Protein AF-A0AA35VXE5-F1 (afdb_monomer_lite)

Organism: Geodia barretti (NCBI:txid519541)

pLDDT: mean 75.12, std 15.94, range [37.28, 94.69]

Sequence (1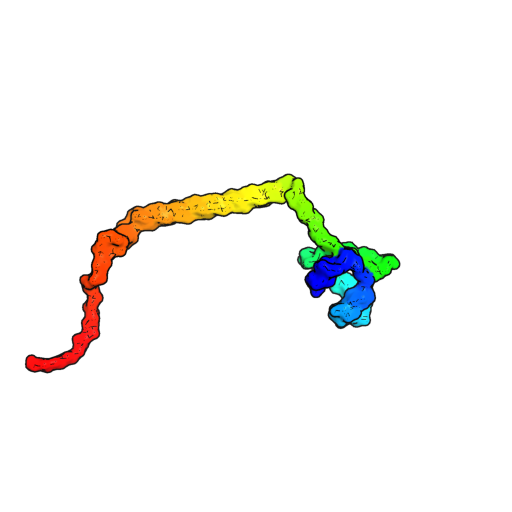18 aa):
MQRLTQTFMTLSLADVSSRINLSSAQEAELYIRNMIEQEEVHASLDQTAGMVSFSESPEAYDSHDMATYLQSQLQRCMALEKKLRALDEQMALDPRYITKTMGGGFDDDPIFHEEGVM

Foldseek 3Di:
DVVCLVPDQKDALQVQCVVVVHPDSVVSVVVVVVCVVVVVFAWDDDPVVNMIGGDDDVCVCPDPVNVVVVVVVVVVVVVVVVVVVVVVVVLVVPVVNCCVVPPDDPDDDPDDDDDDDD

InterPro domains:
  IPR000717 Proteasome component (PCI) domain [PF01399] (2-56)
  IPR000717 Proteasome component (PCI) domain [PS50250] (1-59)
  IPR000717 Proteasome component (PCI) domain [SM00088] (1-77)
  IPR036388 Winged helix-like DNA-binding domain superfamily [G3DSA:1.10.10.10] (3-64)
  IPR036390 Winged helix DNA-binding domain superfamily [SSF46785] (2-62)
  IPR050756 COP9 signalosome complex subunit 3 [PTHR10758] (2-103)

Radius of gyration: 31.6 Å; chains: 1; bounding box: 74×66×61 Å

Secondary structure (DSSP, 8-state):
-HHHHHH-SEEEHHHHHHHHT-S-HHHHHHHHHHHHHTTS--EEEETTTTEEEEPP----S-SHHHHHHHHHHHHHHHHHHHHHHHHHHHHHH-HHHHHHHHS--S------------

Structure (mmCIF, N/CA/C/O backbone):
data_AF-A0AA35VXE5-F1
#
_entry.id   AF-A0AA35VXE5-F1
#
loop_
_atom_site.group_PDB
_atom_site.id
_atom_site.type_symbol
_atom_site.label_atom_id
_atom_site.label_alt_id
_atom_site.label_comp_id
_atom_site.label_asym_id
_atom_site.label_entity_id
_atom_site.label_seq_id
_atom_site.pdbx_PDB_ins_code
_atom_site.Cartn_x
_atom_site.Cartn_y
_atom_site.Cartn_z
_atom_site.occupancy
_atom_site.B_iso_or_equiv
_atom_site.auth_seq_id
_atom_site.auth_comp_id
_atom_site.auth_asym_id
_atom_site.auth_atom_id
_atom_site.pdbx_PDB_model_num
ATOM 1 N N . MET A 1 1 ? -2.469 -12.026 10.526 1.00 59.47 1 MET A N 1
ATOM 2 C CA . MET A 1 1 ? -3.350 -10.892 10.168 1.00 59.47 1 MET A CA 1
ATOM 3 C C . MET A 1 1 ? -3.882 -10.932 8.739 1.00 59.47 1 MET A C 1
ATOM 5 O O . MET A 1 1 ? -5.061 -10.671 8.561 1.00 59.47 1 MET A O 1
ATOM 9 N N . GLN A 1 2 ? -3.094 -11.350 7.744 1.00 60.09 2 GLN A N 1
ATOM 10 C CA . GLN A 1 2 ? -3.475 -11.345 6.318 1.00 60.09 2 GLN A CA 1
ATOM 11 C C . GLN A 1 2 ? -4.786 -12.087 5.951 1.00 60.09 2 GLN A C 1
ATOM 13 O O . GLN A 1 2 ? -5.442 -11.744 4.978 1.00 60.09 2 GLN A O 1
ATOM 18 N N . ARG A 1 3 ? -5.225 -13.085 6.736 1.00 62.69 3 ARG A N 1
ATOM 19 C CA . ARG A 1 3 ? -6.534 -13.746 6.519 1.00 62.69 3 ARG A CA 1
ATOM 20 C C . ARG A 1 3 ? -7.725 -12.869 6.924 1.00 62.69 3 ARG A C 1
ATOM 22 O O . ARG A 1 3 ? -8.803 -13.014 6.356 1.00 62.69 3 ARG A O 1
ATOM 29 N N . LEU A 1 4 ? -7.553 -11.987 7.914 1.00 62.94 4 LEU A N 1
ATOM 30 C CA . LEU A 1 4 ? -8.624 -11.106 8.389 1.00 62.94 4 LEU A CA 1
ATOM 31 C C . LEU A 1 4 ? -8.901 -9.996 7.373 1.00 62.94 4 LEU A C 1
ATOM 33 O O . LEU A 1 4 ? -10.064 -9.764 7.058 1.00 62.94 4 LEU A O 1
ATOM 37 N N . THR A 1 5 ? -7.848 -9.421 6.786 1.00 64.56 5 THR A N 1
ATOM 38 C CA . THR A 1 5 ? -7.940 -8.395 5.735 1.00 64.56 5 THR A CA 1
ATOM 39 C C . THR A 1 5 ? -8.571 -8.917 4.438 1.00 64.56 5 THR A C 1
ATOM 41 O O . THR A 1 5 ? -9.171 -8.144 3.710 1.00 64.56 5 THR A O 1
ATOM 44 N N . GLN A 1 6 ? -8.483 -10.225 4.161 1.00 60.47 6 GLN A N 1
ATOM 45 C CA . GLN A 1 6 ? -9.073 -10.859 2.968 1.00 60.47 6 GLN A CA 1
ATOM 46 C C . GLN A 1 6 ? -10.544 -11.270 3.129 1.00 60.47 6 GLN A C 1
ATOM 48 O O . GLN A 1 6 ? -11.215 -11.547 2.141 1.00 60.47 6 GLN A O 1
ATOM 53 N N . THR A 1 7 ? -11.045 -11.375 4.365 1.00 64.44 7 THR A N 1
ATOM 54 C CA . THR A 1 7 ? -12.385 -11.943 4.626 1.00 64.44 7 THR A CA 1
ATOM 55 C C . THR A 1 7 ? -13.351 -10.927 5.238 1.00 64.44 7 THR A C 1
ATOM 57 O O . THR A 1 7 ? -14.561 -11.141 5.212 1.00 64.44 7 THR A O 1
ATOM 60 N N . PHE A 1 8 ? -12.845 -9.826 5.800 1.00 66.69 8 PHE A N 1
ATOM 61 C CA . PHE A 1 8 ? -13.652 -8.843 6.518 1.00 66.69 8 PHE A CA 1
ATOM 62 C C . PHE A 1 8 ? -13.350 -7.425 6.032 1.00 66.69 8 PHE A C 1
ATOM 64 O O . PHE A 1 8 ? -12.220 -6.968 6.144 1.00 66.69 8 PHE A O 1
ATOM 71 N N . MET A 1 9 ? -14.383 -6.711 5.569 1.00 76.44 9 MET A N 1
ATOM 72 C CA . MET A 1 9 ? -14.321 -5.262 5.307 1.00 76.44 9 MET A CA 1
ATOM 73 C C . MET A 1 9 ? -14.274 -4.446 6.604 1.00 76.44 9 MET A C 1
ATOM 75 O O . MET A 1 9 ? -13.623 -3.409 6.671 1.00 76.44 9 MET A O 1
ATOM 79 N N . THR A 1 10 ? -14.962 -4.906 7.650 1.00 82.12 10 THR A N 1
ATOM 80 C CA . THR A 1 10 ? -15.001 -4.235 8.954 1.00 82.12 10 THR A CA 1
ATOM 81 C C . THR A 1 10 ? -15.084 -5.281 10.061 1.00 82.12 10 THR A C 1
ATOM 83 O O . THR A 1 10 ? -15.814 -6.265 9.925 1.00 82.12 10 THR A O 1
ATOM 86 N N . LEU A 1 11 ? -14.335 -5.098 11.147 1.00 86.44 11 LEU A N 1
ATOM 87 C CA . LEU A 1 11 ? -14.319 -6.006 12.296 1.00 86.44 11 LEU A CA 1
ATOM 88 C C . LEU A 1 11 ? -14.195 -5.220 13.606 1.00 86.44 11 LEU A C 1
ATOM 90 O O . LEU A 1 11 ? -13.522 -4.194 13.636 1.00 86.44 11 LEU A O 1
ATOM 94 N N . SER A 1 12 ? -14.788 -5.700 14.701 1.00 87.31 12 SER A N 1
ATOM 95 C CA . SER A 1 12 ? -14.581 -5.073 16.012 1.00 87.31 12 SER A CA 1
ATOM 96 C C . SER A 1 12 ? -13.176 -5.362 16.546 1.00 87.31 12 SER A C 1
ATOM 98 O O . SER A 1 12 ? -12.633 -6.448 16.332 1.00 87.31 12 SER A O 1
ATOM 100 N N . LEU A 1 13 ? -12.588 -4.422 17.289 1.00 86.75 13 LEU A N 1
ATOM 101 C CA . LEU A 1 13 ? -11.271 -4.601 17.917 1.00 86.75 13 LEU A CA 1
ATOM 102 C C . LEU A 1 13 ? -11.253 -5.759 18.932 1.00 86.75 13 LEU A C 1
ATOM 104 O O . LEU A 1 13 ? -10.222 -6.408 19.105 1.00 86.75 13 LEU A O 1
ATOM 108 N N . ALA A 1 14 ? -12.393 -6.063 19.559 1.00 85.62 14 ALA A N 1
ATOM 109 C CA . ALA A 1 14 ? -12.547 -7.208 20.458 1.00 85.62 14 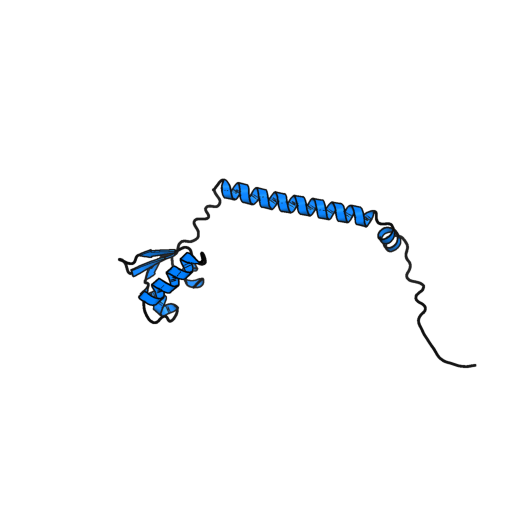ALA A CA 1
ATOM 110 C C . ALA A 1 14 ? -12.556 -8.554 19.706 1.00 85.62 14 ALA A C 1
ATOM 112 O O . ALA A 1 14 ? -11.994 -9.550 20.170 1.00 85.62 14 ALA A O 1
ATOM 113 N N . ASP A 1 15 ? -13.156 -8.596 18.515 1.00 85.94 15 ASP A N 1
ATOM 114 C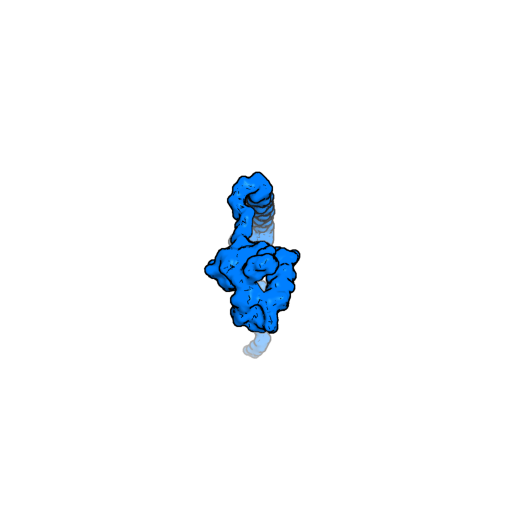 CA . ASP A 1 15 ? -13.112 -9.781 17.654 1.00 85.94 15 ASP A CA 1
ATOM 115 C C . ASP A 1 15 ? -11.727 -9.968 17.035 1.00 85.94 15 ASP A C 1
ATOM 117 O O . ASP A 1 15 ? -11.275 -11.105 16.875 1.00 85.94 15 ASP A O 1
ATOM 121 N N . VAL A 1 16 ? -11.026 -8.869 16.721 1.00 86.25 16 VAL A N 1
ATOM 122 C CA . VAL A 1 16 ? -9.611 -8.923 16.337 1.00 86.25 16 VAL A CA 1
ATOM 123 C C . VAL A 1 16 ? -8.820 -9.570 17.469 1.00 86.25 16 VAL A C 1
ATOM 125 O O . VAL A 1 16 ? -8.214 -10.615 17.237 1.00 86.25 16 VAL A O 1
ATOM 128 N N . SER A 1 17 ? -8.865 -9.016 18.690 1.00 87.06 17 SER A N 1
ATOM 129 C CA . SER A 1 17 ? -8.078 -9.533 19.818 1.00 87.06 17 SER A CA 1
ATOM 130 C C . SER A 1 17 ? -8.359 -11.013 20.077 1.00 87.06 17 SER A C 1
ATOM 132 O O . SER A 1 17 ? -7.426 -11.795 20.237 1.00 87.06 17 SER A O 1
ATOM 134 N N . SER A 1 18 ? -9.627 -11.426 20.006 1.00 86.12 18 SER A N 1
ATOM 135 C CA . SER A 1 18 ? -10.036 -12.821 20.211 1.00 86.12 18 SER A CA 1
ATOM 136 C C . SER A 1 18 ? -9.497 -13.773 19.139 1.00 86.12 18 SER A C 1
ATOM 138 O O . SER A 1 18 ? -9.143 -14.911 19.434 1.00 86.12 18 SER A O 1
ATOM 140 N N . ARG A 1 19 ? -9.408 -13.332 17.879 1.00 83.25 19 ARG A N 1
ATOM 141 C CA . ARG A 1 19 ? -8.954 -14.184 16.765 1.00 83.25 19 ARG A CA 1
ATOM 142 C C . ARG A 1 19 ? -7.441 -14.285 16.646 1.00 83.25 19 ARG A C 1
ATOM 144 O O . ARG A 1 19 ? -6.953 -15.269 16.093 1.00 83.25 19 ARG A O 1
ATOM 151 N N . ILE A 1 20 ? -6.710 -13.285 17.132 1.00 83.50 20 ILE A N 1
ATOM 152 C CA . ILE A 1 20 ? -5.241 -13.287 17.148 1.00 83.50 20 ILE A CA 1
ATOM 153 C C . ILE A 1 20 ? -4.650 -13.506 18.549 1.00 83.50 20 ILE A C 1
ATOM 155 O O . ILE A 1 20 ? -3.443 -13.374 18.715 1.00 83.50 20 ILE A O 1
ATOM 159 N N . ASN A 1 21 ? -5.480 -13.915 19.521 1.00 83.50 21 ASN A N 1
ATOM 160 C CA . ASN A 1 21 ? -5.106 -14.203 20.913 1.00 83.50 21 ASN A CA 1
ATOM 161 C C . ASN A 1 21 ? -4.349 -13.055 21.606 1.00 83.50 21 ASN A C 1
ATOM 163 O O . ASN A 1 21 ? -3.365 -13.287 22.305 1.00 83.50 21 ASN A O 1
ATOM 167 N N . LEU A 1 22 ? -4.814 -11.819 21.419 1.00 86.25 22 LEU A N 1
ATOM 168 C CA . LEU A 1 22 ? -4.338 -10.670 22.189 1.00 86.25 22 LEU A CA 1
ATOM 169 C C . LEU A 1 22 ? -5.150 -10.494 23.473 1.00 86.25 22 LEU A C 1
ATOM 171 O O . LEU A 1 22 ? -6.319 -10.875 23.553 1.00 86.25 22 LEU A O 1
ATOM 175 N N . SER A 1 23 ? -4.524 -9.869 24.464 1.00 83.31 23 SER A N 1
ATOM 176 C CA . SER A 1 23 ? -5.040 -9.732 25.828 1.00 83.31 23 SER A CA 1
ATOM 177 C C . SER A 1 23 ? -6.246 -8.796 25.910 1.00 83.31 23 SER A C 1
ATOM 179 O O . SER A 1 23 ? -7.092 -8.949 26.790 1.00 83.31 23 SER A O 1
ATOM 181 N N . SER A 1 24 ? -6.319 -7.793 25.026 1.00 87.94 24 SER A N 1
ATOM 182 C CA . SER A 1 24 ? -7.377 -6.781 25.045 1.00 87.94 24 SER A CA 1
ATOM 183 C C . SER A 1 24 ? -7.598 -6.109 23.685 1.00 87.94 24 SER A C 1
ATOM 185 O O . SER A 1 24 ? -6.749 -6.150 22.793 1.00 87.94 24 SER A O 1
ATOM 187 N N . ALA A 1 25 ? -8.737 -5.421 23.551 1.00 85.69 25 ALA A N 1
ATOM 188 C CA . ALA A 1 25 ? -9.036 -4.581 22.389 1.00 85.69 25 ALA A CA 1
ATOM 189 C C . ALA A 1 25 ? -8.031 -3.421 22.217 1.00 85.69 25 ALA A C 1
ATOM 191 O O . ALA A 1 25 ? -7.762 -3.009 21.093 1.00 85.69 25 ALA A O 1
ATOM 192 N N . GLN A 1 26 ? -7.437 -2.927 23.311 1.00 87.19 26 GLN A N 1
ATOM 193 C CA . GLN A 1 26 ? -6.404 -1.880 23.277 1.00 87.19 26 GLN A CA 1
ATOM 194 C C . GLN A 1 26 ? -5.087 -2.405 22.700 1.00 87.19 26 GLN A C 1
ATOM 196 O O . GLN A 1 26 ? -4.419 -1.714 21.934 1.00 87.19 26 GLN A O 1
ATOM 201 N N . GLU A 1 27 ? -4.724 -3.645 23.032 1.00 87.25 27 GLU A N 1
ATOM 202 C CA . GLU A 1 27 ? -3.550 -4.293 22.450 1.00 87.25 27 GLU A CA 1
ATOM 203 C C . GLU A 1 27 ? -3.766 -4.582 20.957 1.00 87.25 27 GLU A C 1
ATOM 205 O O . GLU A 1 27 ? -2.861 -4.375 20.152 1.00 87.25 27 GLU A O 1
ATOM 210 N N . ALA A 1 28 ? -4.986 -4.971 20.566 1.00 89.31 28 ALA A N 1
ATOM 211 C CA . ALA A 1 28 ? -5.351 -5.131 19.158 1.00 89.31 28 ALA A CA 1
ATOM 212 C C . ALA A 1 28 ? -5.283 -3.818 18.371 1.00 89.31 28 ALA A C 1
ATOM 214 O O . ALA A 1 28 ? -4.804 -3.819 17.238 1.00 89.31 28 ALA A O 1
ATOM 215 N N . GLU A 1 29 ? -5.708 -2.702 18.966 1.00 88.88 29 GLU A N 1
ATOM 216 C CA . GLU A 1 29 ? -5.550 -1.379 18.364 1.00 88.88 29 GLU A CA 1
ATOM 217 C C . GLU A 1 29 ? -4.074 -1.034 18.131 1.00 88.88 29 GLU A C 1
ATOM 219 O O . GLU A 1 29 ? -3.713 -0.650 17.019 1.00 88.88 29 GLU A O 1
ATOM 224 N N . LEU A 1 30 ? -3.221 -1.175 19.151 1.00 89.81 30 LEU A N 1
ATOM 225 C CA . LEU A 1 30 ? -1.794 -0.863 19.027 1.00 89.81 30 LEU A CA 1
ATOM 226 C C . LEU A 1 30 ? -1.137 -1.735 17.951 1.00 89.81 30 LEU A C 1
ATOM 228 O O . LEU A 1 30 ? -0.354 -1.255 17.134 1.00 89.81 30 LEU A O 1
ATOM 232 N N . TYR A 1 31 ? -1.495 -3.016 17.934 1.00 88.62 31 TYR A N 1
ATOM 233 C CA . TYR A 1 31 ? -0.988 -3.972 16.966 1.00 88.62 31 TYR A CA 1
ATOM 234 C C . TYR A 1 31 ? -1.399 -3.613 15.532 1.00 88.62 31 TYR A C 1
ATOM 236 O O . TYR A 1 31 ? -0.546 -3.570 14.649 1.00 88.62 31 TYR A O 1
ATOM 244 N N . ILE A 1 32 ? -2.674 -3.279 15.296 1.00 87.44 32 ILE A N 1
ATOM 245 C CA . ILE A 1 32 ? -3.141 -2.827 13.976 1.00 87.44 32 ILE A CA 1
ATOM 246 C C . ILE A 1 32 ? -2.479 -1.505 13.580 1.00 87.44 32 ILE A C 1
ATOM 248 O O . ILE A 1 32 ? -2.083 -1.352 12.430 1.00 87.44 32 ILE A O 1
ATOM 252 N N . ARG A 1 33 ? -2.325 -0.563 14.514 1.00 89.00 33 ARG A N 1
ATOM 253 C CA . ARG A 1 33 ? -1.671 0.723 14.249 1.00 89.00 33 ARG A CA 1
ATOM 254 C C . ARG A 1 33 ? -0.239 0.533 13.759 1.00 89.00 33 ARG A C 1
ATOM 256 O O . ARG A 1 33 ? 0.105 1.085 12.722 1.00 89.00 33 ARG A O 1
ATOM 263 N N . ASN A 1 34 ? 0.544 -0.311 14.431 1.00 89.44 34 ASN A N 1
ATOM 264 C CA . ASN A 1 34 ? 1.894 -0.650 13.978 1.00 89.44 34 ASN A CA 1
ATOM 265 C C . ASN A 1 34 ? 1.881 -1.280 12.579 1.00 89.44 34 ASN A C 1
ATOM 267 O O . ASN A 1 34 ? 2.723 -0.952 11.756 1.00 89.44 34 ASN A O 1
ATOM 271 N N . MET A 1 35 ? 0.918 -2.154 12.278 1.00 85.88 35 MET A N 1
ATOM 272 C CA . MET A 1 35 ? 0.811 -2.756 10.944 1.00 85.88 35 MET A CA 1
ATOM 273 C C . MET A 1 35 ? 0.444 -1.748 9.847 1.00 85.88 35 MET A C 1
ATOM 275 O O . MET A 1 35 ? 0.901 -1.897 8.717 1.00 85.88 35 MET A O 1
ATOM 279 N N . ILE A 1 36 ? -0.359 -0.729 10.167 1.00 85.75 36 ILE A N 1
ATOM 280 C CA . ILE A 1 36 ? -0.659 0.376 9.245 1.00 85.75 36 ILE A CA 1
ATOM 281 C C . ILE A 1 36 ? 0.594 1.238 9.034 1.00 85.75 36 ILE A C 1
ATOM 283 O O . ILE A 1 36 ? 0.906 1.591 7.902 1.00 85.75 36 ILE A O 1
ATOM 287 N N . GLU A 1 37 ? 1.337 1.547 10.102 1.00 85.25 37 GLU A N 1
ATOM 288 C CA . GLU A 1 37 ? 2.576 2.342 10.039 1.00 85.25 37 GLU A CA 1
ATOM 289 C C . GLU A 1 37 ? 3.698 1.651 9.252 1.00 85.25 37 GLU A C 1
ATOM 291 O O . GLU A 1 37 ? 4.498 2.325 8.610 1.00 85.25 37 GLU A O 1
ATOM 296 N N . GLN A 1 38 ? 3.746 0.318 9.280 1.00 85.12 38 GLN A N 1
ATOM 297 C CA . GLN A 1 38 ? 4.683 -0.491 8.491 1.00 85.12 38 GLN A CA 1
ATOM 298 C C . GLN A 1 38 ? 4.194 -0.755 7.055 1.00 85.12 38 GLN A C 1
ATOM 300 O O . GLN A 1 38 ? 4.807 -1.549 6.347 1.00 85.12 38 GLN A O 1
ATOM 305 N N . GLU A 1 39 ? 3.078 -0.143 6.638 1.00 78.31 39 GLU A N 1
ATOM 306 C CA . GLU A 1 39 ? 2.429 -0.360 5.334 1.00 78.31 39 GLU A CA 1
ATOM 307 C C . GLU A 1 39 ? 2.093 -1.843 5.047 1.00 78.31 39 GLU A C 1
ATOM 309 O O . GLU A 1 39 ? 1.860 -2.237 3.906 1.00 78.31 39 GLU A O 1
ATOM 314 N N . GLU A 1 40 ? 2.015 -2.690 6.081 1.00 79.31 40 GLU A N 1
ATOM 315 C CA . GLU A 1 40 ? 1.677 -4.112 5.936 1.00 79.31 40 GLU A CA 1
ATOM 316 C C . GLU A 1 40 ? 0.179 -4.322 5.683 1.00 79.31 40 GLU A C 1
ATOM 318 O O . GLU A 1 40 ? -0.230 -5.331 5.099 1.00 79.31 40 GLU A O 1
ATOM 323 N N . VAL A 1 41 ? -0.657 -3.395 6.164 1.00 79.62 41 VAL A N 1
ATOM 324 C CA . VAL A 1 41 ? -2.116 -3.446 6.037 1.00 79.62 41 VAL A CA 1
ATOM 325 C C . VAL A 1 41 ? -2.677 -2.053 5.765 1.00 79.62 41 VAL A C 1
ATOM 327 O O . VAL A 1 41 ? -2.455 -1.121 6.532 1.00 79.62 41 VAL A O 1
ATOM 330 N N . HIS A 1 42 ? -3.515 -1.939 4.734 1.00 80.31 42 HIS A N 1
ATOM 331 C CA . HIS A 1 42 ? -4.372 -0.774 4.538 1.00 80.31 42 HIS A CA 1
ATOM 332 C C . HIS A 1 42 ? -5.636 -0.911 5.393 1.00 80.31 42 HIS A C 1
ATOM 334 O O . HIS A 1 42 ? -6.513 -1.733 5.130 1.00 80.31 42 HIS A O 1
ATOM 340 N N . ALA A 1 43 ? -5.736 -0.115 6.453 1.00 84.25 43 ALA A N 1
ATOM 341 C CA . ALA A 1 43 ? -6.906 -0.105 7.319 1.00 84.25 43 ALA A CA 1
ATOM 342 C C . ALA A 1 43 ? -7.111 1.267 7.963 1.00 84.25 43 ALA A C 1
ATOM 344 O O . ALA A 1 43 ? -6.168 2.037 8.133 1.00 84.25 43 ALA A O 1
ATOM 345 N N . SER A 1 44 ? -8.350 1.555 8.347 1.00 84.81 44 SER A N 1
ATOM 346 C CA . SER A 1 44 ? -8.721 2.718 9.148 1.00 84.81 44 SER A CA 1
ATOM 347 C C . SER A 1 44 ? -9.305 2.259 10.478 1.00 84.81 44 SER A C 1
ATOM 349 O O . SER A 1 44 ? -10.108 1.322 10.522 1.00 84.81 44 SER A O 1
ATOM 351 N N . LEU A 1 45 ? -8.896 2.912 11.563 1.00 88.19 45 LEU A N 1
ATOM 352 C CA . LEU A 1 45 ? -9.362 2.603 12.908 1.00 88.19 45 LEU A CA 1
ATOM 353 C C . LEU A 1 45 ? -10.417 3.619 13.345 1.00 88.19 45 LEU A C 1
ATOM 355 O O . LEU A 1 45 ? -10.157 4.821 13.352 1.00 88.19 45 LEU A O 1
ATOM 359 N N . ASP A 1 46 ? -11.575 3.126 13.767 1.00 86.31 46 ASP A N 1
ATOM 360 C CA . ASP A 1 46 ? -12.616 3.925 14.400 1.00 86.31 46 ASP A CA 1
ATOM 361 C C . ASP A 1 46 ? -12.663 3.602 15.899 1.00 86.31 46 ASP A C 1
ATOM 363 O O . ASP A 1 46 ? -13.247 2.606 16.339 1.00 86.31 46 ASP A O 1
ATOM 367 N N . GLN A 1 47 ? -12.015 4.455 16.694 1.00 82.44 47 GLN A N 1
ATOM 368 C CA . GLN A 1 47 ? -11.941 4.307 18.148 1.00 82.44 47 GLN A CA 1
ATOM 369 C C . GLN A 1 47 ? -13.280 4.570 18.846 1.00 82.44 47 GLN A C 1
ATOM 371 O O . GLN A 1 47 ? -13.512 4.015 19.918 1.00 82.44 47 GLN A O 1
ATOM 376 N N . THR A 1 48 ? -14.166 5.399 18.280 1.00 84.44 48 THR A N 1
ATOM 377 C CA . THR A 1 48 ? -15.464 5.694 18.909 1.00 84.44 48 THR A CA 1
ATOM 378 C C . THR A 1 48 ? -16.440 4.541 18.708 1.00 84.44 48 THR A C 1
ATOM 380 O O . THR A 1 48 ? -17.208 4.237 19.619 1.00 84.44 48 THR A O 1
ATOM 383 N N . ALA A 1 49 ? -16.373 3.861 17.559 1.00 80.50 49 ALA A N 1
ATOM 384 C CA . ALA A 1 49 ? -17.138 2.642 17.293 1.00 80.50 49 ALA A CA 1
ATOM 385 C C . ALA A 1 49 ? -16.454 1.355 17.801 1.00 80.50 49 ALA A C 1
ATOM 387 O O . ALA A 1 49 ? -17.106 0.315 17.903 1.00 80.50 49 ALA A O 1
ATOM 388 N N . GLY A 1 50 ? -15.152 1.399 18.108 1.00 85.31 50 GLY A N 1
ATOM 389 C CA . GLY A 1 50 ? -14.362 0.226 18.496 1.00 85.31 50 GLY A CA 1
ATOM 390 C C . GLY A 1 50 ? -14.139 -0.757 17.341 1.00 85.31 50 GLY A C 1
ATOM 391 O O . GLY A 1 50 ? -14.077 -1.970 17.559 1.00 85.31 50 GLY A O 1
ATOM 392 N N . MET A 1 51 ? -14.058 -0.245 16.112 1.00 89.12 51 MET A N 1
ATOM 393 C CA . MET A 1 51 ? -14.040 -1.027 14.875 1.00 89.12 51 MET A CA 1
ATOM 394 C C . MET A 1 51 ? -12.793 -0.714 14.047 1.00 89.12 51 MET A C 1
ATOM 396 O O . MET A 1 51 ? -12.290 0.406 14.035 1.00 89.12 51 MET A O 1
ATOM 400 N N . VAL A 1 52 ? -12.313 -1.706 13.307 1.00 88.06 52 VAL A N 1
ATOM 401 C CA . VAL A 1 52 ? -11.305 -1.551 12.260 1.00 88.06 52 VAL A CA 1
ATOM 402 C C . VAL A 1 52 ? -11.960 -1.814 10.909 1.00 88.06 52 VAL A C 1
ATOM 404 O O . VAL A 1 52 ? -12.628 -2.830 10.723 1.00 88.06 52 VAL A O 1
ATOM 407 N N . SER A 1 53 ? -11.781 -0.893 9.966 1.00 86.56 53 SER A N 1
ATOM 408 C CA . SER A 1 53 ? -12.152 -1.080 8.563 1.00 86.56 53 SER A CA 1
ATOM 409 C C . SER A 1 53 ? -10.908 -1.442 7.772 1.00 86.56 53 SER A C 1
ATOM 411 O O . SER A 1 53 ? -9.957 -0.667 7.748 1.00 86.56 53 SER A O 1
ATOM 413 N N . PHE A 1 54 ? -10.906 -2.609 7.140 1.00 84.25 54 PHE A N 1
ATOM 414 C CA . PHE A 1 54 ? -9.823 -3.036 6.265 1.00 84.25 54 PHE A CA 1
ATOM 415 C C . PHE A 1 54 ? -10.148 -2.592 4.845 1.00 84.25 54 PHE A C 1
ATOM 417 O O . PHE A 1 54 ? -11.199 -2.936 4.305 1.00 84.25 54 PHE A O 1
ATOM 424 N N . SER A 1 55 ? -9.251 -1.819 4.253 1.00 73.44 55 SER A N 1
ATOM 425 C CA . SER A 1 55 ? -9.350 -1.385 2.868 1.00 73.44 55 SER A CA 1
ATOM 426 C C . SER A 1 55 ? -8.429 -2.279 2.050 1.00 73.44 55 SER A C 1
ATOM 428 O O . SER A 1 55 ? -7.244 -2.379 2.362 1.00 73.44 55 SER A O 1
ATOM 430 N N . GLU A 1 56 ? -8.921 -2.907 0.985 1.00 63.62 56 GLU A N 1
ATOM 431 C CA . GLU A 1 56 ? -7.990 -3.288 -0.076 1.00 63.62 56 GLU A CA 1
ATOM 432 C C . GLU A 1 56 ? -7.412 -1.997 -0.649 1.00 63.62 56 GLU A C 1
ATOM 434 O O . GLU A 1 56 ? -8.114 -0.988 -0.769 1.00 63.62 56 GLU A O 1
ATOM 439 N N . SER A 1 57 ? -6.104 -2.010 -0.876 1.00 59.09 57 SER A N 1
ATOM 440 C CA . SER A 1 57 ? -5.319 -0.882 -1.355 1.00 59.09 57 SER A CA 1
ATOM 441 C C . SER A 1 57 ? -6.115 -0.104 -2.409 1.00 59.09 57 SER A C 1
ATOM 443 O O . SER A 1 57 ? -6.567 -0.713 -3.382 1.00 59.09 57 SER A O 1
ATOM 445 N N . PRO A 1 58 ? -6.269 1.225 -2.295 1.00 57.75 58 PRO A N 1
ATOM 446 C CA . PRO A 1 58 ? -6.789 2.039 -3.383 1.00 57.75 58 PRO A CA 1
ATOM 447 C C . PRO A 1 58 ? -5.693 2.202 -4.444 1.00 57.75 58 PRO A C 1
ATOM 449 O O . PRO A 1 58 ? -5.408 3.303 -4.902 1.00 57.75 58 PRO A O 1
ATOM 452 N N . GLU A 1 59 ? -5.018 1.117 -4.819 1.00 59.50 59 GLU A N 1
ATOM 453 C CA . GLU A 1 59 ? -4.166 1.114 -5.992 1.00 59.50 59 GLU A CA 1
ATOM 454 C C . GLU A 1 59 ? -5.119 0.967 -7.175 1.00 59.50 59 GLU A C 1
ATOM 456 O O . GLU A 1 59 ? -5.353 -0.114 -7.701 1.00 59.50 59 GLU A O 1
ATOM 461 N N . ALA A 1 60 ? -5.763 2.077 -7.538 1.00 56.31 60 ALA A N 1
ATOM 462 C CA . ALA A 1 60 ? -6.765 2.114 -8.598 1.00 56.31 60 ALA A CA 1
ATOM 463 C C . ALA A 1 60 ? -6.172 1.783 -9.981 1.00 56.31 60 ALA A C 1
ATOM 465 O O . ALA A 1 60 ? -6.916 1.698 -10.952 1.00 56.31 60 ALA A O 1
ATOM 466 N N . TYR A 1 61 ? -4.842 1.619 -10.083 1.00 60.28 61 TYR A N 1
ATOM 467 C CA . TYR A 1 61 ? -4.055 1.441 -11.311 1.00 60.28 61 TYR A CA 1
ATOM 468 C C . TYR A 1 61 ? -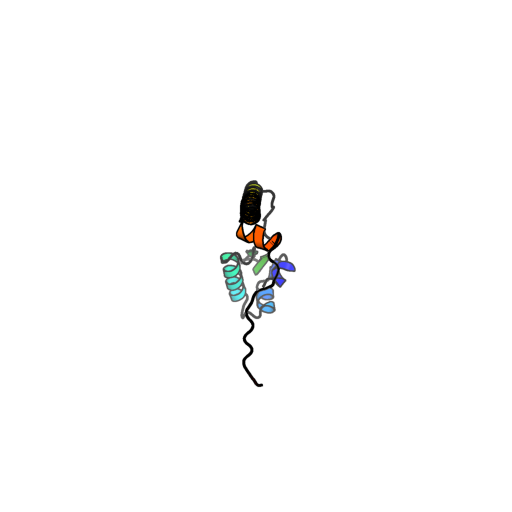4.371 2.458 -12.430 1.00 60.28 61 TYR A C 1
ATOM 470 O O . TYR A 1 61 ? -3.842 2.341 -13.533 1.00 60.28 61 TYR A O 1
ATOM 478 N N . ASP A 1 62 ? -5.193 3.471 -12.154 1.00 61.06 62 ASP A N 1
ATOM 479 C CA . ASP A 1 62 ? -5.703 4.458 -13.105 1.00 61.06 62 ASP A CA 1
ATOM 480 C C . ASP A 1 62 ? -4.901 5.763 -13.077 1.00 61.06 62 ASP A C 1
ATOM 482 O O . ASP A 1 62 ? -5.071 6.627 -13.940 1.00 61.06 62 ASP A O 1
ATOM 486 N N . SER A 1 63 ? -3.993 5.893 -12.107 1.00 72.81 63 SER A N 1
ATOM 487 C CA . SER A 1 63 ? -3.139 7.060 -11.980 1.00 72.81 63 SER A CA 1
ATOM 488 C C . SER A 1 63 ? -2.114 7.104 -13.111 1.00 72.81 63 SER A C 1
ATOM 490 O O . SER A 1 63 ? -1.480 6.106 -13.470 1.00 72.81 63 SER A O 1
ATOM 492 N N . HIS A 1 64 ? -1.885 8.313 -13.621 1.00 76.50 64 HIS A N 1
ATOM 493 C CA . HIS A 1 64 ? -0.794 8.611 -14.545 1.00 76.50 64 HIS A CA 1
ATOM 494 C C . HIS A 1 64 ? 0.577 8.174 -13.994 1.00 76.50 64 HIS A C 1
ATOM 496 O O . HIS A 1 64 ? 1.457 7.761 -14.757 1.00 76.50 64 HIS A O 1
ATOM 502 N N . ASP A 1 65 ? 0.739 8.182 -12.669 1.00 76.25 65 ASP A N 1
ATOM 503 C CA . ASP A 1 65 ? 1.955 7.717 -12.002 1.00 76.25 65 ASP A CA 1
ATOM 504 C C . ASP A 1 65 ? 2.169 6.209 -12.193 1.00 76.25 65 ASP A C 1
ATOM 506 O O . ASP A 1 65 ? 3.291 5.773 -12.449 1.00 76.25 65 ASP A O 1
ATOM 510 N N . MET A 1 66 ? 1.095 5.411 -12.175 1.00 81.12 66 MET A N 1
ATOM 511 C CA . MET A 1 66 ? 1.166 3.966 -12.417 1.00 81.12 66 MET A CA 1
ATOM 512 C C . MET A 1 66 ? 1.524 3.661 -13.877 1.00 81.12 66 MET A C 1
ATOM 514 O O . MET A 1 66 ? 2.357 2.795 -14.150 1.00 81.12 66 MET A O 1
ATOM 518 N N . ALA A 1 67 ? 0.968 4.418 -14.828 1.00 81.62 67 ALA A N 1
ATOM 519 C CA . ALA A 1 67 ? 1.337 4.303 -16.240 1.00 81.62 67 ALA A CA 1
ATOM 520 C C . ALA A 1 67 ? 2.825 4.628 -16.468 1.00 81.62 67 ALA A C 1
ATOM 522 O O . ALA A 1 67 ? 3.527 3.907 -17.182 1.00 81.62 67 ALA A O 1
ATOM 523 N N . THR A 1 68 ? 3.327 5.672 -15.805 1.00 85.62 68 THR A N 1
ATOM 524 C CA . THR A 1 68 ? 4.741 6.069 -15.866 1.00 85.62 68 THR A CA 1
ATOM 525 C C . THR A 1 68 ? 5.644 5.011 -15.230 1.00 85.62 68 THR A C 1
ATOM 527 O O . THR A 1 68 ? 6.682 4.648 -15.792 1.00 85.62 68 THR A O 1
ATOM 530 N N . TYR A 1 69 ? 5.231 4.451 -14.091 1.00 87.19 69 TYR A N 1
ATOM 531 C CA . TYR A 1 69 ? 5.929 3.351 -13.437 1.00 87.19 69 TYR A CA 1
ATOM 532 C C . TYR A 1 69 ? 6.025 2.122 -14.351 1.00 87.19 69 TYR A C 1
ATOM 534 O O . TYR A 1 69 ? 7.130 1.623 -14.584 1.00 87.19 69 TYR A O 1
ATOM 542 N N . LEU A 1 70 ? 4.909 1.686 -14.944 1.00 87.81 70 LEU A N 1
ATOM 543 C CA . LEU A 1 70 ? 4.859 0.573 -15.898 1.00 87.81 70 LEU A CA 1
ATOM 544 C C . LEU A 1 70 ? 5.772 0.811 -17.103 1.00 87.81 70 LEU A C 1
ATOM 546 O O . LEU A 1 70 ? 6.548 -0.071 -17.478 1.00 87.81 70 LEU A O 1
ATOM 550 N N . GLN A 1 71 ? 5.739 2.015 -17.676 1.00 88.94 71 GLN A N 1
ATOM 551 C CA . GLN A 1 71 ? 6.610 2.383 -18.788 1.00 88.94 71 GLN A CA 1
ATOM 552 C C . GLN A 1 71 ? 8.094 2.300 -18.400 1.00 88.94 71 GLN A C 1
ATOM 554 O O . GLN A 1 71 ? 8.902 1.793 -19.182 1.00 88.94 71 GLN A O 1
ATOM 559 N N . SER A 1 72 ? 8.455 2.721 -17.182 1.00 91.50 72 SER A N 1
ATOM 560 C CA . SER A 1 72 ? 9.827 2.600 -16.677 1.00 91.50 72 SER A CA 1
ATOM 561 C C . SER A 1 72 ? 10.266 1.137 -16.538 1.00 91.50 72 SER A C 1
ATOM 563 O O . SER A 1 72 ? 11.382 0.786 -16.929 1.00 91.50 72 SER A O 1
ATOM 565 N N . GLN A 1 73 ? 9.387 0.254 -16.048 1.00 92.38 73 GLN A N 1
ATOM 566 C CA . GLN A 1 73 ? 9.692 -1.174 -15.933 1.00 92.38 73 GLN A CA 1
ATOM 567 C C . GLN A 1 73 ? 9.867 -1.808 -17.313 1.00 92.38 73 GLN A C 1
ATOM 569 O O . GLN A 1 73 ? 10.827 -2.545 -17.539 1.00 92.38 73 GLN A O 1
ATOM 574 N N . LEU A 1 74 ? 9.005 -1.456 -18.268 1.00 94.50 74 LEU A N 1
ATOM 575 C CA . LEU A 1 74 ? 9.087 -1.946 -19.641 1.00 94.50 74 LEU A CA 1
ATOM 576 C C . LEU A 1 74 ? 10.396 -1.501 -20.312 1.00 94.50 74 LEU A C 1
ATOM 578 O O . LEU A 1 74 ? 11.090 -2.320 -20.915 1.00 94.50 74 LEU A O 1
ATOM 582 N N . GLN A 1 75 ? 10.807 -0.244 -20.123 1.00 94.69 75 GLN A N 1
ATOM 583 C CA . GLN A 1 75 ? 12.102 0.247 -20.604 1.00 94.69 75 GLN A CA 1
ATOM 584 C C . GLN A 1 75 ? 13.288 -0.502 -19.987 1.00 94.69 75 GLN A C 1
ATOM 586 O O . GLN A 1 75 ? 14.247 -0.811 -20.697 1.00 94.69 75 GLN A O 1
ATOM 591 N N . ARG A 1 76 ? 13.237 -0.831 -18.690 1.00 94.44 76 ARG A N 1
ATOM 592 C CA . ARG A 1 76 ? 14.279 -1.642 -18.037 1.00 94.44 76 ARG A CA 1
ATOM 593 C C . ARG A 1 76 ? 14.367 -3.035 -18.658 1.00 94.44 76 ARG A C 1
ATOM 595 O O . ARG A 1 76 ? 15.476 -3.493 -18.932 1.00 94.44 76 ARG A O 1
ATOM 602 N N . CYS A 1 77 ? 13.228 -3.671 -18.930 1.00 93.44 77 CYS A N 1
ATOM 603 C CA . CYS A 1 77 ? 13.176 -4.971 -19.600 1.00 93.44 77 CYS A CA 1
ATOM 604 C C . CYS A 1 77 ? 13.759 -4.908 -21.018 1.00 93.44 77 CYS A C 1
ATOM 606 O O . CYS A 1 77 ? 14.632 -5.708 -21.343 1.00 93.44 77 CYS A O 1
ATOM 608 N N . MET A 1 78 ? 13.372 -3.921 -21.831 1.00 93.06 78 MET A N 1
ATOM 609 C CA . MET A 1 78 ? 13.928 -3.744 -23.183 1.00 93.06 78 MET A CA 1
ATOM 610 C C . MET A 1 78 ? 15.436 -3.460 -23.158 1.00 93.06 78 MET A C 1
ATOM 612 O O . MET A 1 78 ? 16.193 -3.960 -23.989 1.00 93.06 78 MET A O 1
ATOM 616 N N . ALA A 1 79 ? 15.906 -2.661 -22.196 1.00 93.38 79 ALA A N 1
ATOM 617 C CA . ALA A 1 79 ? 17.332 -2.394 -22.034 1.00 93.38 79 ALA A CA 1
ATOM 618 C C . ALA A 1 79 ? 18.106 -3.665 -21.657 1.00 93.38 79 ALA A C 1
ATOM 620 O O . ALA A 1 79 ? 19.229 -3.865 -22.128 1.00 93.38 79 ALA A O 1
ATOM 621 N N . LEU A 1 80 ? 17.513 -4.523 -20.824 1.00 93.69 80 LEU A N 1
ATOM 622 C CA . LEU A 1 80 ? 18.083 -5.816 -20.471 1.00 93.69 80 LEU A CA 1
ATOM 623 C C . LEU A 1 80 ? 18.111 -6.764 -21.675 1.00 93.69 80 LEU A C 1
ATOM 625 O O . LEU A 1 80 ? 19.158 -7.342 -21.948 1.00 93.69 80 LEU A O 1
ATOM 629 N N . GLU A 1 81 ? 17.016 -6.863 -22.429 1.00 92.75 81 GLU A N 1
ATOM 630 C CA . GLU A 1 81 ? 16.934 -7.653 -23.664 1.00 92.75 81 GLU A CA 1
ATOM 631 C C . GLU A 1 81 ? 18.017 -7.228 -24.663 1.00 92.75 81 GLU A C 1
ATOM 633 O O . GLU A 1 81 ? 18.757 -8.060 -25.183 1.00 92.75 81 GLU A O 1
ATOM 638 N N . LYS A 1 82 ? 18.187 -5.918 -24.870 1.00 92.44 82 LYS A N 1
ATOM 639 C CA . LYS A 1 82 ? 19.217 -5.385 -25.767 1.00 92.44 82 LYS A CA 1
ATOM 640 C C . LYS A 1 82 ? 20.630 -5.754 -25.313 1.00 92.44 82 LYS A C 1
ATOM 642 O O . LYS A 1 82 ? 21.472 -6.070 -26.150 1.00 92.44 82 LYS A O 1
ATOM 647 N N . LYS A 1 83 ? 20.902 -5.717 -24.005 1.00 91.56 83 LYS A N 1
ATOM 648 C CA . LYS A 1 83 ? 22.192 -6.163 -23.452 1.00 91.56 83 LYS A CA 1
ATOM 649 C C . LYS A 1 83 ? 22.392 -7.660 -23.649 1.00 91.56 83 LYS A C 1
ATOM 651 O O . LYS A 1 83 ? 23.481 -8.061 -24.040 1.00 91.56 83 LYS A O 1
ATOM 656 N N . LEU A 1 84 ? 21.357 -8.461 -23.407 1.00 91.75 84 LEU A N 1
ATOM 657 C CA . LEU A 1 84 ? 21.407 -9.907 -23.591 1.00 91.75 84 LEU A CA 1
ATOM 658 C C . LEU A 1 84 ? 21.703 -10.260 -25.050 1.00 91.75 84 LEU A C 1
ATOM 660 O O . LEU A 1 84 ? 22.603 -11.045 -25.314 1.00 91.75 84 LEU A O 1
ATOM 664 N N . ARG A 1 85 ? 21.024 -9.604 -25.994 1.00 89.50 85 ARG A N 1
ATOM 665 C CA . ARG A 1 85 ? 21.273 -9.773 -27.426 1.00 89.50 85 ARG A CA 1
ATOM 666 C C . ARG A 1 85 ? 22.683 -9.348 -27.832 1.00 89.50 85 ARG A C 1
ATOM 668 O O . ARG A 1 85 ? 23.327 -10.049 -28.596 1.00 89.50 85 ARG A O 1
ATOM 675 N N . ALA A 1 86 ? 23.183 -8.230 -27.308 1.00 88.19 86 ALA A N 1
ATOM 676 C CA . ALA A 1 86 ? 24.551 -7.796 -27.588 1.00 88.19 86 ALA A CA 1
ATOM 677 C C . ALA A 1 86 ? 25.595 -8.794 -27.057 1.00 88.19 86 ALA A C 1
ATOM 679 O O . ALA A 1 86 ? 26.621 -9.005 -27.698 1.00 88.19 86 ALA A O 1
ATOM 680 N N . LEU A 1 87 ? 25.337 -9.408 -25.898 1.00 86.81 87 LEU A N 1
ATOM 681 C CA . LEU A 1 87 ? 26.176 -10.483 -25.369 1.00 86.81 87 LEU A CA 1
ATOM 682 C C . LEU A 1 87 ? 26.097 -11.738 -26.245 1.00 86.81 87 LEU A C 1
ATOM 684 O O . LEU A 1 87 ? 27.135 -12.319 -26.537 1.00 86.81 87 LEU A O 1
ATOM 688 N N . ASP A 1 88 ? 24.905 -12.117 -26.699 1.00 83.44 88 ASP A N 1
ATOM 689 C CA . ASP A 1 88 ? 24.700 -13.266 -27.587 1.00 83.44 88 ASP A CA 1
ATOM 690 C C . ASP A 1 88 ? 25.430 -13.082 -28.930 1.00 83.44 88 ASP A C 1
ATOM 692 O O . ASP A 1 88 ? 26.180 -13.951 -29.371 1.00 83.44 88 ASP A O 1
ATOM 696 N N . GLU A 1 89 ? 25.332 -11.889 -29.525 1.00 82.12 89 GLU A N 1
ATOM 697 C CA . GLU A 1 89 ? 26.067 -11.514 -30.739 1.00 82.12 89 GLU A CA 1
ATOM 698 C C . GLU A 1 89 ? 27.592 -11.534 -30.515 1.00 82.12 89 GLU A C 1
ATOM 700 O O . GLU A 1 89 ? 28.337 -12.018 -31.366 1.00 82.12 89 GLU A O 1
ATOM 705 N N . GLN A 1 90 ? 28.081 -11.068 -29.359 1.00 78.25 90 GLN A N 1
ATOM 706 C CA . GLN A 1 90 ? 29.507 -11.143 -29.015 1.00 78.25 90 GLN A CA 1
ATOM 707 C C . GLN A 1 90 ? 29.989 -12.582 -28.812 1.00 78.25 90 GLN A C 1
ATOM 709 O O . GLN A 1 90 ? 31.089 -12.917 -29.246 1.00 78.25 90 GLN A O 1
ATOM 714 N N . MET A 1 91 ? 29.182 -13.438 -28.185 1.00 74.25 91 MET A N 1
ATOM 715 C CA . MET A 1 91 ? 29.504 -14.854 -28.005 1.00 74.25 91 MET A CA 1
ATOM 716 C C . MET A 1 91 ? 29.521 -15.604 -29.337 1.00 74.25 91 MET A C 1
ATOM 718 O O . MET A 1 91 ? 30.423 -16.405 -29.568 1.00 74.25 91 MET A O 1
ATOM 722 N N . ALA A 1 92 ? 28.579 -15.308 -30.235 1.00 69.06 92 ALA A N 1
ATOM 723 C CA . ALA A 1 92 ? 28.535 -15.888 -31.575 1.00 69.06 92 ALA A CA 1
ATOM 724 C C . ALA A 1 92 ? 29.762 -15.514 -32.428 1.00 69.06 92 ALA A C 1
ATOM 726 O O . ALA A 1 92 ? 30.158 -16.282 -33.303 1.00 69.06 92 ALA A O 1
ATOM 727 N N . LEU A 1 93 ? 30.370 -14.352 -32.169 1.00 66.00 93 LEU A N 1
ATOM 728 C CA . LEU A 1 93 ? 31.569 -13.866 -32.855 1.00 66.00 93 LEU A CA 1
ATOM 729 C C . LEU A 1 93 ? 32.881 -14.251 -32.149 1.00 66.00 93 LEU A C 1
ATOM 731 O O . LEU A 1 93 ? 33.950 -14.034 -32.722 1.00 66.00 93 LEU A O 1
ATOM 735 N N . ASP A 1 94 ? 32.836 -14.810 -30.932 1.00 71.81 94 ASP A N 1
ATOM 736 C CA . ASP A 1 94 ? 34.042 -15.209 -30.200 1.00 71.81 94 ASP A CA 1
ATOM 737 C C . ASP A 1 94 ? 34.678 -16.443 -30.873 1.00 71.81 94 ASP A C 1
ATOM 739 O O . ASP A 1 94 ? 34.078 -17.526 -30.885 1.00 71.81 94 ASP A O 1
ATOM 743 N N . PRO A 1 95 ? 35.917 -16.340 -31.394 1.00 60.59 95 PRO A N 1
ATOM 744 C CA . PRO A 1 95 ? 36.597 -17.436 -32.081 1.00 60.59 95 PRO A CA 1
ATOM 745 C C . PRO A 1 95 ? 36.717 -18.712 -31.244 1.00 60.59 95 PRO A C 1
ATOM 747 O O . PRO A 1 95 ? 36.740 -19.803 -31.811 1.00 60.59 95 PRO A O 1
ATOM 750 N N . ARG A 1 96 ? 36.766 -18.596 -29.907 1.00 62.47 96 ARG A N 1
ATOM 751 C CA . ARG A 1 96 ? 36.830 -19.731 -28.965 1.00 62.47 96 ARG A CA 1
ATOM 752 C C . ARG A 1 96 ? 35.500 -20.478 -28.867 1.00 62.47 96 ARG A C 1
ATOM 754 O O . ARG A 1 96 ? 35.481 -21.680 -28.616 1.00 62.47 96 ARG A O 1
ATOM 761 N N . TYR A 1 97 ? 34.388 -19.772 -29.066 1.00 58.16 97 TYR A N 1
ATOM 762 C CA . TYR A 1 97 ? 33.050 -20.356 -29.125 1.00 58.16 97 TYR A CA 1
ATOM 763 C C . TYR A 1 97 ? 32.775 -20.947 -30.515 1.00 58.16 97 TYR A C 1
ATOM 765 O O . TYR A 1 97 ? 32.223 -22.040 -30.626 1.00 58.16 97 TYR A O 1
ATOM 773 N N . ILE A 1 98 ? 33.262 -20.291 -31.572 1.00 61.06 98 ILE A N 1
ATOM 774 C CA . ILE A 1 98 ? 33.177 -20.766 -32.960 1.00 61.06 98 ILE A CA 1
ATOM 775 C C . ILE A 1 98 ? 33.984 -22.057 -33.160 1.00 61.06 98 ILE A C 1
ATOM 777 O O . ILE A 1 98 ? 33.468 -23.009 -33.725 1.00 61.06 98 ILE A O 1
ATOM 781 N N . THR A 1 99 ? 35.219 -22.154 -32.658 1.00 59.47 99 THR A N 1
ATOM 782 C CA . THR A 1 99 ? 36.021 -23.397 -32.764 1.00 59.47 99 THR A CA 1
ATOM 783 C C . THR A 1 99 ? 35.404 -24.552 -31.979 1.00 59.47 99 THR A C 1
ATOM 785 O O . THR A 1 99 ? 35.366 -25.680 -32.467 1.00 59.47 99 THR A O 1
ATOM 788 N N . LYS A 1 100 ? 34.846 -24.269 -30.797 1.00 60.34 100 LYS A N 1
ATOM 789 C CA . LYS A 1 100 ? 34.168 -25.268 -29.963 1.00 60.34 100 LYS A CA 1
ATOM 790 C C . LYS A 1 100 ? 32.827 -25.739 -30.538 1.00 60.34 100 LYS A C 1
ATOM 792 O O . LYS A 1 100 ? 32.440 -26.873 -30.288 1.00 60.34 100 LYS A O 1
ATOM 797 N N . THR A 1 101 ? 32.133 -24.906 -31.314 1.00 59.00 101 THR A N 1
ATOM 798 C CA . THR A 1 101 ? 30.857 -25.269 -31.960 1.00 59.00 101 THR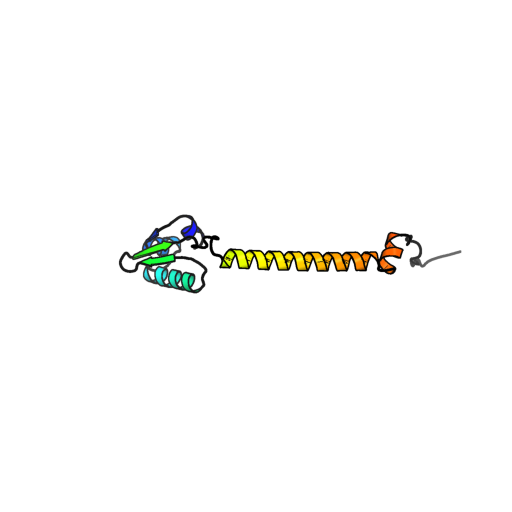 A CA 1
ATOM 799 C C . THR A 1 101 ? 31.014 -25.770 -33.402 1.00 59.00 101 THR A C 1
ATOM 801 O O . THR A 1 101 ? 30.190 -26.569 -33.836 1.00 59.00 101 THR A O 1
ATOM 804 N N . MET A 1 102 ? 32.062 -25.366 -34.138 1.00 57.25 102 MET A N 1
ATOM 805 C CA . MET A 1 102 ? 32.284 -25.743 -35.546 1.00 57.25 102 MET A CA 1
AT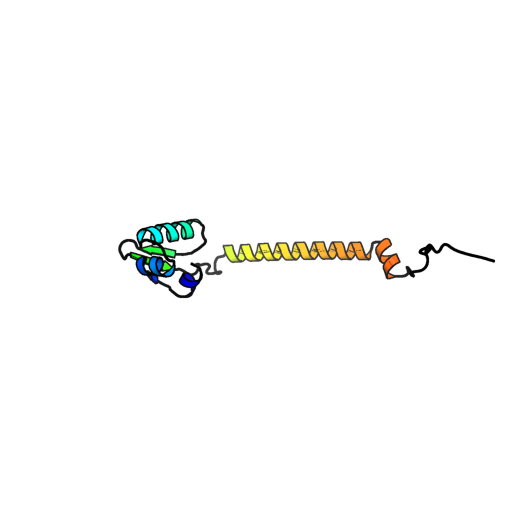OM 806 C C . MET A 1 102 ? 33.330 -26.846 -35.785 1.00 57.25 102 MET A C 1
ATOM 808 O O . MET A 1 102 ? 33.373 -27.358 -36.902 1.00 57.25 102 MET A O 1
ATOM 812 N N . GLY A 1 103 ? 34.172 -27.249 -34.822 1.00 59.34 103 GLY A N 1
ATOM 813 C CA . GLY A 1 103 ? 35.190 -28.262 -35.153 1.00 59.34 103 GLY A CA 1
ATOM 814 C C . GLY A 1 103 ? 36.219 -28.652 -34.097 1.00 59.34 103 GLY A C 1
ATOM 815 O O . GLY A 1 103 ? 37.362 -28.910 -34.459 1.00 59.34 103 GLY A O 1
ATOM 816 N N . GLY A 1 104 ? 35.857 -28.720 -32.819 1.00 48.06 104 GLY A N 1
ATOM 817 C CA . GLY A 1 104 ? 36.718 -29.299 -31.786 1.00 48.06 104 GLY A CA 1
ATOM 818 C C . GLY A 1 104 ? 36.266 -30.709 -31.438 1.00 48.06 104 GLY A C 1
ATOM 819 O O . GLY A 1 104 ? 35.542 -30.881 -30.461 1.00 48.06 104 GLY A O 1
ATOM 820 N N . GLY A 1 105 ? 36.653 -31.695 -32.251 1.00 46.75 105 GLY A N 1
ATOM 821 C CA . GLY A 1 105 ? 36.581 -33.094 -31.844 1.00 46.75 105 GLY A CA 1
ATOM 822 C C . GLY A 1 105 ? 37.274 -33.261 -30.493 1.00 46.75 105 GLY A C 1
ATOM 823 O O . GLY A 1 105 ? 38.395 -32.794 -30.301 1.00 46.75 105 GLY A O 1
ATOM 824 N N . PHE A 1 106 ? 36.564 -33.874 -29.551 1.00 51.69 106 PHE A N 1
ATOM 825 C CA . PHE A 1 106 ? 37.181 -34.602 -28.453 1.00 51.69 106 PHE A CA 1
ATOM 826 C C . PHE A 1 106 ? 38.186 -35.559 -29.079 1.00 51.69 106 PHE A C 1
ATOM 828 O O . PHE A 1 106 ? 37.718 -36.441 -29.776 1.00 51.69 106 PHE A O 1
ATOM 835 N N . ASP A 1 107 ? 39.488 -35.338 -28.917 1.00 50.50 107 ASP A N 1
ATOM 836 C CA . ASP A 1 107 ? 40.551 -36.347 -29.051 1.00 50.50 107 ASP A CA 1
ATOM 837 C C . ASP A 1 107 ? 41.903 -35.653 -28.806 1.00 50.50 107 ASP A C 1
ATOM 839 O O . ASP A 1 107 ? 42.576 -35.249 -29.746 1.00 50.50 107 ASP A O 1
ATOM 843 N N . ASP A 1 108 ? 42.241 -35.403 -27.539 1.00 47.28 108 ASP A N 1
ATOM 844 C CA . ASP A 1 108 ? 43.597 -35.593 -26.981 1.00 47.28 108 ASP A CA 1
ATOM 845 C C . ASP A 1 108 ? 43.615 -35.113 -25.518 1.00 47.28 108 ASP A C 1
ATOM 847 O O . ASP A 1 108 ? 44.174 -34.075 -25.166 1.00 47.28 108 ASP A O 1
ATOM 851 N N . ASP A 1 109 ? 42.962 -35.879 -24.642 1.00 45.69 109 ASP A N 1
ATOM 852 C CA . ASP A 1 109 ? 43.378 -35.941 -23.240 1.00 45.69 109 ASP A CA 1
ATOM 853 C C . ASP A 1 109 ? 44.309 -37.160 -23.114 1.00 45.69 109 ASP A C 1
ATOM 855 O O . ASP A 1 109 ? 43.860 -38.285 -23.364 1.00 45.69 109 ASP A O 1
ATOM 859 N N . PRO A 1 110 ? 45.589 -37.003 -22.722 1.00 42.66 110 PRO A N 1
ATOM 860 C CA . PRO A 1 110 ? 46.431 -38.144 -22.408 1.00 42.66 110 PRO A CA 1
ATOM 861 C C . PRO A 1 110 ? 45.950 -38.730 -21.076 1.00 42.66 110 PRO A C 1
ATOM 863 O O . PRO A 1 110 ? 46.286 -38.254 -19.990 1.00 42.66 110 PRO A O 1
ATOM 866 N N . ILE A 1 111 ? 45.118 -39.766 -21.171 1.00 44.69 111 ILE A N 1
ATOM 867 C CA . ILE A 1 111 ? 44.699 -40.590 -20.040 1.00 44.69 111 ILE A CA 1
ATOM 868 C C . ILE A 1 111 ? 45.946 -41.281 -19.486 1.00 44.69 111 ILE A C 1
ATOM 870 O O . ILE A 1 111 ? 46.545 -42.141 -20.130 1.00 44.69 111 ILE A O 1
ATOM 874 N N . PHE A 1 112 ? 46.320 -40.905 -18.265 1.00 47.94 112 PHE A N 1
ATOM 875 C CA . PHE A 1 112 ? 47.169 -41.710 -17.399 1.00 47.94 112 PHE A CA 1
ATOM 876 C C . PHE A 1 112 ? 46.667 -43.157 -17.398 1.00 47.94 112 PHE A C 1
ATOM 878 O O . PHE A 1 112 ? 45.583 -43.408 -16.873 1.00 47.94 112 PHE A O 1
ATOM 885 N N . HIS A 1 113 ? 47.465 -44.101 -17.898 1.00 39.53 113 HIS A N 1
ATOM 886 C CA . HIS A 1 113 ? 47.503 -45.456 -17.353 1.00 39.53 113 HIS A CA 1
ATOM 887 C C . HIS A 1 113 ? 48.942 -45.977 -17.315 1.00 39.53 113 HIS A C 1
ATOM 889 O O . HIS A 1 113 ? 49.609 -46.169 -18.329 1.00 39.53 113 HIS A O 1
ATOM 895 N N . GLU A 1 114 ? 49.392 -46.113 -16.075 1.00 45.91 114 GLU A N 1
ATOM 896 C CA . GLU A 1 114 ? 50.563 -46.828 -15.591 1.00 45.91 114 GLU A CA 1
ATOM 897 C C . GLU A 1 114 ? 50.366 -48.352 -15.763 1.00 45.91 114 GLU A C 1
ATOM 899 O O . GLU A 1 114 ? 49.233 -48.810 -15.904 1.00 45.91 114 GLU A O 1
ATOM 904 N N . GLU A 1 115 ? 51.476 -49.096 -15.659 1.00 41.69 115 GLU A N 1
ATOM 905 C CA . GLU A 1 115 ? 51.620 -50.563 -15.522 1.00 41.69 115 GLU A CA 1
ATOM 906 C C . GLU A 1 115 ? 51.746 -51.432 -16.802 1.00 41.69 115 GLU A C 1
ATOM 908 O O . GLU A 1 115 ? 50.773 -51.802 -17.451 1.00 41.69 115 GLU A O 1
ATOM 913 N N . GLY A 1 116 ? 52.975 -51.921 -17.040 1.00 45.47 116 GLY A N 1
ATOM 914 C CA . GLY A 1 116 ? 53.213 -53.369 -16.920 1.00 45.47 116 GLY A CA 1
ATOM 915 C C . GLY A 1 116 ? 53.470 -54.232 -18.173 1.00 45.47 116 GLY A C 1
ATOM 916 O O . GLY A 1 116 ? 52.539 -54.706 -18.807 1.00 45.47 116 GLY A O 1
ATOM 917 N N . VAL A 1 117 ? 54.750 -54.603 -18.343 1.00 38.38 117 VAL A N 1
ATOM 918 C CA . VAL A 1 117 ? 55.284 -55.926 -18.769 1.00 38.38 117 VAL A CA 1
ATOM 919 C C . VAL A 1 117 ? 55.082 -56.405 -20.224 1.00 38.38 117 VAL A C 1
ATOM 921 O O . VAL A 1 117 ? 54.032 -56.928 -20.585 1.00 38.38 117 VAL A O 1
ATOM 924 N N . MET A 1 118 ? 56.182 -56.430 -20.991 1.00 37.28 118 MET A N 1
ATOM 925 C CA . MET A 1 118 ? 56.924 -57.658 -21.368 1.00 37.28 118 MET A CA 1
ATOM 926 C C . MET A 1 118 ? 58.340 -57.320 -21.836 1.00 37.28 118 MET A C 1
ATOM 928 O O . MET A 1 118 ? 58.499 -56.301 -22.542 1.00 37.28 118 MET A O 1
#